Protein AF-A0A661CDM0-F1 (afdb_monomer_lite)

pLDDT: mean 87.14, std 11.47, range [46.06, 96.88]

Sequence (67 aa):
MLGMVGGEDRMDGTVISDAVNLASRIEGMTKMYGAALLISEETYANLSNVSQYAIRTIDRVIVTGKS

Secondary structure (DSSP, 8-state):
-EEEEEETTEEEEEE-SHHHHHHHHHHHHHHHHT-S----HHHHHT-S-GGGS----------TT--

Structure (mmCIF, N/CA/C/O backbone):
data_AF-A0A661CDM0-F1
#
_entry.id   AF-A0A661CDM0-F1
#
loop_
_atom_site.group_PDB
_atom_site.id
_atom_site.type_symbol
_atom_site.label_atom_id
_atom_site.label_alt_id
_atom_site.label_comp_id
_atom_site.label_asym_id
_atom_site.label_entity_id
_atom_site.label_seq_id
_atom_site.pdbx_PDB_ins_code
_atom_site.Cartn_x
_atom_site.Cartn_y
_atom_site.Cartn_z
_atom_site.occupancy
_atom_site.B_iso_or_equiv
_atom_site.auth_seq_id
_atom_site.auth_comp_id
_atom_site.auth_asym_id
_atom_site.auth_atom_id
_atom_site.pdbx_PDB_model_num
ATOM 1 N N . MET A 1 1 ? 10.001 9.805 -11.252 1.00 67.44 1 MET A N 1
ATOM 2 C CA . MET A 1 1 ? 9.995 10.509 -12.548 1.00 67.44 1 MET A CA 1
ATOM 3 C C . MET A 1 1 ? 8.993 9.803 -13.449 1.00 67.44 1 MET A C 1
ATOM 5 O O . MET A 1 1 ? 9.021 8.580 -13.508 1.00 67.44 1 MET A O 1
ATOM 9 N N . LEU A 1 2 ? 8.068 10.541 -14.066 1.00 73.06 2 LEU A N 1
ATOM 10 C CA . LEU A 1 2 ? 7.238 10.011 -15.153 1.00 73.06 2 LEU A CA 1
ATOM 11 C C . LEU A 1 2 ? 8.074 10.088 -16.435 1.00 73.06 2 LEU A C 1
ATOM 13 O O . LEU A 1 2 ? 8.682 11.126 -16.688 1.00 73.06 2 LEU A O 1
ATOM 17 N N . GLY A 1 3 ? 8.147 9.008 -17.202 1.00 74.56 3 GLY A N 1
ATOM 18 C CA . GLY A 1 3 ? 8.954 8.939 -18.416 1.00 74.56 3 GLY A CA 1
ATOM 19 C C . GLY A 1 3 ? 8.373 7.953 -19.420 1.00 74.56 3 GLY A C 1
ATOM 20 O O . GLY A 1 3 ? 7.506 7.152 -19.083 1.00 74.56 3 GLY A O 1
ATOM 21 N N . MET A 1 4 ? 8.840 8.017 -20.663 1.00 74.88 4 MET A N 1
ATOM 22 C CA . MET A 1 4 ? 8.532 6.989 -21.655 1.00 74.88 4 MET A CA 1
ATOM 23 C C . MET A 1 4 ? 9.631 5.932 -21.642 1.00 74.88 4 MET A C 1
ATOM 25 O O . MET A 1 4 ? 10.814 6.269 -21.615 1.00 74.88 4 MET A O 1
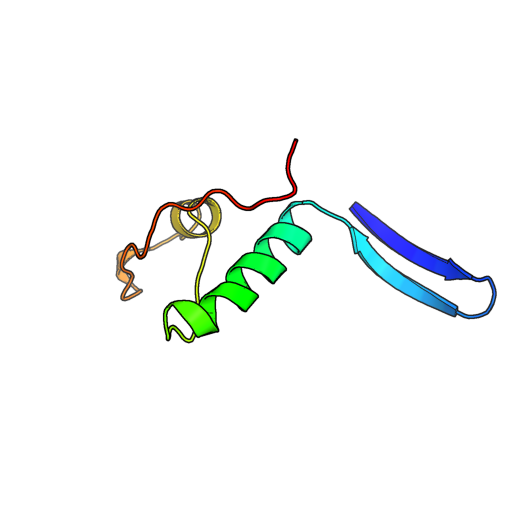ATOM 29 N N . VAL A 1 5 ? 9.240 4.660 -21.627 1.00 74.44 5 VAL A N 1
ATOM 30 C CA . VAL A 1 5 ? 10.149 3.513 -21.696 1.00 74.44 5 VAL A CA 1
ATOM 31 C C . VAL A 1 5 ? 9.730 2.646 -22.873 1.00 74.44 5 VAL A C 1
ATOM 33 O O . VAL A 1 5 ? 8.566 2.267 -22.982 1.00 74.44 5 VAL A O 1
ATOM 36 N N . GLY A 1 6 ? 10.677 2.348 -23.763 1.00 75.88 6 GLY A N 1
ATOM 37 C CA . GLY A 1 6 ? 10.395 1.600 -24.982 1.00 75.88 6 GLY A CA 1
ATOM 38 C C . GLY A 1 6 ? 11.431 1.795 -26.090 1.00 75.88 6 GLY A C 1
ATOM 39 O O . GLY A 1 6 ? 12.302 2.655 -25.980 1.00 75.88 6 GLY A O 1
ATOM 40 N N . GLY A 1 7 ? 11.347 0.97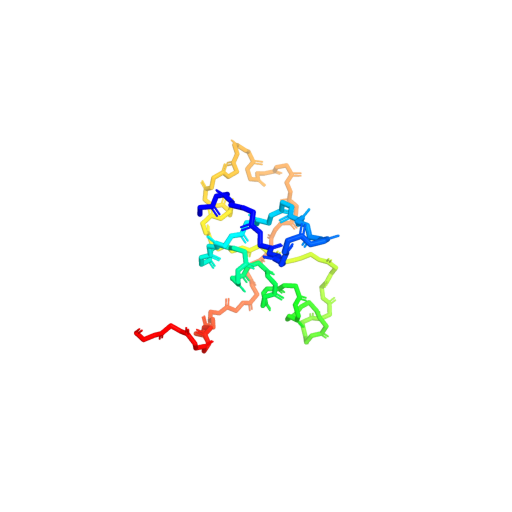0 -27.137 1.00 73.56 7 GLY A N 1
ATOM 41 C CA . GLY A 1 7 ? 12.101 1.136 -28.390 1.00 73.56 7 GLY A CA 1
ATOM 42 C C . GLY A 1 7 ? 11.287 1.908 -29.436 1.00 73.56 7 GLY A C 1
ATOM 43 O O . GLY A 1 7 ? 10.109 2.171 -29.203 1.00 73.56 7 GLY A O 1
ATOM 44 N N . GLU A 1 8 ? 11.889 2.244 -30.586 1.00 72.44 8 GLU A N 1
ATOM 45 C CA . GLU A 1 8 ? 11.273 3.101 -31.627 1.00 72.44 8 GLU A CA 1
ATOM 46 C C . GLU A 1 8 ? 9.848 2.675 -32.036 1.00 72.44 8 GLU A C 1
ATOM 48 O O . GLU A 1 8 ? 8.999 3.538 -32.242 1.00 72.44 8 GLU A O 1
ATOM 53 N N . ASP A 1 9 ? 9.550 1.371 -32.050 1.00 74.69 9 ASP A N 1
ATOM 54 C CA . ASP A 1 9 ? 8.239 0.836 -32.453 1.00 74.69 9 ASP A CA 1
ATOM 55 C C . ASP A 1 9 ? 7.233 0.640 -31.301 1.00 74.69 9 ASP A C 1
ATOM 57 O O . ASP A 1 9 ? 6.086 0.249 -31.533 1.00 74.69 9 ASP A O 1
ATOM 61 N N . ARG A 1 10 ? 7.628 0.875 -30.041 1.00 70.69 10 ARG A N 1
ATOM 62 C CA . ARG A 1 10 ? 6.729 0.727 -28.886 1.00 70.69 10 ARG A CA 1
ATOM 63 C C . ARG A 1 10 ? 7.206 1.555 -27.700 1.00 70.69 10 ARG A C 1
ATOM 65 O O . ARG A 1 10 ? 8.077 1.114 -26.957 1.00 70.69 10 ARG A O 1
ATOM 72 N N . MET A 1 11 ? 6.596 2.723 -27.512 1.00 70.94 11 MET A N 1
ATOM 73 C CA . MET A 1 11 ? 6.811 3.600 -26.360 1.00 70.94 11 MET A CA 1
ATOM 74 C C . MET A 1 11 ? 5.630 3.514 -25.395 1.00 70.94 11 MET A C 1
ATOM 76 O O . MET A 1 11 ? 4.510 3.849 -25.772 1.00 70.94 11 MET A O 1
ATOM 80 N N . ASP A 1 12 ? 5.893 3.112 -24.150 1.00 79.25 12 ASP A N 1
ATOM 81 C CA . ASP A 1 12 ? 4.900 3.090 -23.076 1.00 79.25 12 ASP A CA 1
ATOM 82 C C . ASP A 1 12 ? 5.237 4.156 -22.021 1.00 79.25 12 ASP A C 1
ATOM 84 O O . ASP A 1 12 ? 6.388 4.333 -21.609 1.00 79.25 12 ASP A O 1
ATOM 88 N N . GLY A 1 13 ? 4.220 4.889 -21.565 1.00 80.19 13 GLY A N 1
ATOM 89 C CA . GLY A 1 13 ? 4.357 5.810 -20.439 1.00 80.19 13 GLY A CA 1
ATOM 90 C C . GLY A 1 13 ? 4.475 5.030 -19.132 1.00 80.19 13 GLY A C 1
ATOM 91 O O . GLY A 1 13 ? 3.586 4.255 -18.789 1.00 80.19 13 GLY A O 1
ATOM 92 N N . THR A 1 14 ? 5.552 5.240 -18.382 1.00 82.56 14 THR A N 1
ATOM 93 C CA . THR A 1 14 ? 5.787 4.568 -17.103 1.00 82.56 14 THR A CA 1
ATOM 94 C C . THR A 1 14 ? 6.296 5.531 -16.039 1.00 82.56 14 THR A C 1
ATOM 96 O O . THR A 1 14 ? 6.842 6.601 -16.317 1.00 82.56 14 THR A O 1
ATOM 99 N N . VAL A 1 15 ? 6.111 5.153 -14.779 1.00 82.06 15 VAL A N 1
ATOM 100 C CA . VAL A 1 15 ? 6.647 5.883 -13.634 1.00 82.06 15 VAL A CA 1
ATOM 101 C C . VAL A 1 15 ? 7.793 5.074 -13.056 1.00 82.06 15 VAL A C 1
ATOM 103 O O . VAL A 1 15 ? 7.594 3.986 -12.527 1.00 82.06 15 VAL A O 1
ATOM 106 N N . ILE A 1 16 ? 8.995 5.644 -13.108 1.00 82.75 16 ILE A N 1
ATOM 107 C CA . ILE A 1 16 ? 10.170 5.088 -12.441 1.00 82.75 16 ILE A CA 1
ATOM 108 C C . ILE A 1 16 ? 10.406 5.913 -11.180 1.00 82.75 16 ILE A C 1
ATOM 110 O O . ILE A 1 16 ? 10.781 7.092 -11.236 1.00 82.75 16 ILE A O 1
ATOM 114 N N . SER A 1 17 ? 10.121 5.319 -10.024 1.00 84.75 17 SER A N 1
ATOM 115 C CA . SER A 1 17 ? 10.431 5.910 -8.726 1.00 84.75 17 SER A CA 1
ATOM 116 C C . SER A 1 17 ? 10.544 4.853 -7.634 1.00 84.75 17 SER A C 1
ATOM 118 O O . SER A 1 17 ? 9.918 3.793 -7.685 1.00 84.75 17 SER A O 1
ATOM 120 N N . ASP A 1 18 ? 11.288 5.202 -6.590 1.00 86.50 18 ASP A N 1
ATOM 121 C CA . ASP A 1 18 ? 11.343 4.434 -5.350 1.00 86.50 18 ASP A CA 1
ATOM 122 C C . ASP A 1 18 ? 9.962 4.200 -4.737 1.00 86.50 18 ASP A C 1
ATOM 124 O O . ASP A 1 18 ? 9.738 3.152 -4.139 1.00 86.50 18 ASP A O 1
ATOM 128 N N . ALA A 1 19 ? 9.037 5.151 -4.893 1.00 88.44 19 ALA A N 1
ATOM 129 C CA . ALA A 1 19 ? 7.675 5.027 -4.386 1.00 88.44 19 ALA A CA 1
ATOM 130 C C . ALA A 1 19 ? 6.901 3.907 -5.101 1.00 88.44 19 ALA A C 1
ATOM 132 O O . ALA A 1 19 ? 6.216 3.132 -4.439 1.00 88.44 19 ALA A O 1
ATOM 133 N N . VAL A 1 20 ? 7.056 3.763 -6.425 1.00 89.19 20 VAL A N 1
ATOM 134 C CA . VAL A 1 20 ? 6.438 2.662 -7.190 1.00 89.19 20 VAL A CA 1
ATOM 135 C C . VAL A 1 20 ? 7.037 1.317 -6.776 1.00 89.19 20 VAL A C 1
ATOM 137 O O . VAL A 1 20 ? 6.303 0.365 -6.513 1.00 89.19 20 VAL A O 1
ATOM 140 N N . ASN A 1 21 ? 8.364 1.254 -6.633 1.00 88.69 21 ASN A N 1
ATOM 141 C CA . ASN A 1 21 ? 9.049 0.047 -6.166 1.00 88.69 21 ASN A CA 1
ATOM 142 C C . ASN A 1 21 ? 8.621 -0.343 -4.743 1.00 88.69 21 ASN A C 1
ATOM 144 O O . ASN A 1 21 ? 8.400 -1.520 -4.462 1.00 88.69 21 ASN A O 1
ATOM 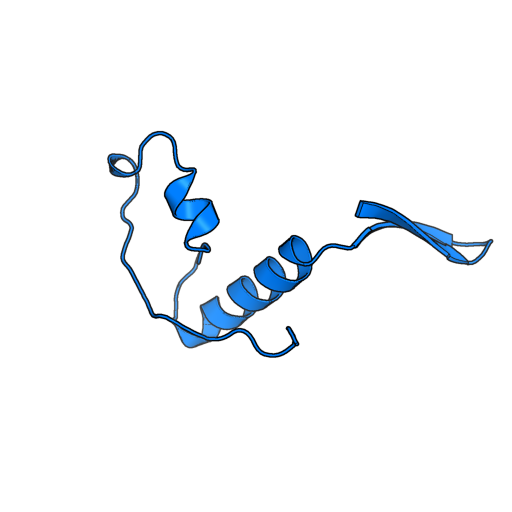148 N N . LEU A 1 22 ? 8.488 0.633 -3.842 1.00 91.38 22 LEU A N 1
ATOM 149 C CA . LEU A 1 22 ? 8.011 0.416 -2.480 1.00 91.38 22 LEU A CA 1
ATOM 150 C C . LEU A 1 22 ? 6.562 -0.084 -2.474 1.00 91.38 22 LEU A C 1
ATOM 152 O O . LEU A 1 22 ? 6.269 -1.067 -1.798 1.00 91.38 22 LEU A O 1
ATOM 156 N N . ALA A 1 23 ? 5.678 0.540 -3.255 1.00 92.69 23 ALA A N 1
ATOM 157 C CA . ALA A 1 23 ? 4.278 0.144 -3.359 1.00 92.69 23 ALA A CA 1
ATOM 158 C C . ALA A 1 23 ? 4.121 -1.304 -3.852 1.00 92.69 23 ALA A C 1
ATOM 160 O O . ALA A 1 23 ? 3.392 -2.074 -3.232 1.00 92.69 23 ALA A O 1
ATOM 161 N N . SER A 1 24 ? 4.861 -1.711 -4.892 1.00 92.81 24 SER A N 1
ATOM 162 C CA . SER A 1 24 ? 4.843 -3.098 -5.390 1.00 92.81 24 SER A CA 1
ATOM 163 C C . SER A 1 24 ? 5.272 -4.109 -4.322 1.00 92.81 24 SER A C 1
ATOM 165 O O . SER A 1 24 ? 4.715 -5.198 -4.220 1.00 92.81 24 SER A O 1
ATOM 167 N N . ARG A 1 25 ? 6.238 -3.750 -3.475 1.00 92.12 25 ARG A N 1
ATOM 168 C CA . ARG A 1 25 ? 6.708 -4.638 -2.405 1.00 92.12 25 ARG A CA 1
ATOM 169 C C . ARG A 1 25 ? 5.724 -4.715 -1.244 1.00 92.12 25 ARG A C 1
ATOM 171 O O . ARG A 1 25 ? 5.540 -5.791 -0.683 1.00 92.12 25 ARG A O 1
ATOM 178 N N . ILE A 1 26 ? 5.081 -3.599 -0.901 1.00 94.44 26 ILE A N 1
ATOM 179 C CA . ILE A 1 26 ? 3.989 -3.564 0.080 1.00 94.44 26 ILE A CA 1
ATOM 180 C C . ILE A 1 26 ? 2.824 -4.438 -0.391 1.00 94.44 26 ILE A C 1
ATOM 182 O O . ILE A 1 26 ? 2.316 -5.234 0.396 1.00 94.44 26 ILE A O 1
ATOM 186 N N . GLU A 1 27 ? 2.456 -4.348 -1.671 1.00 95.44 27 GLU A N 1
ATOM 187 C CA . GLU A 1 27 ? 1.443 -5.211 -2.280 1.00 95.44 27 GLU A CA 1
ATOM 188 C C . GLU A 1 27 ? 1.833 -6.686 -2.154 1.00 95.44 27 GLU A C 1
ATOM 190 O O . GLU A 1 27 ? 1.055 -7.458 -1.608 1.00 95.44 27 GLU A O 1
ATOM 195 N N . GLY A 1 28 ? 3.065 -7.077 -2.487 1.00 94.56 28 GLY A N 1
ATOM 196 C CA . GLY A 1 28 ? 3.499 -8.471 -2.329 1.00 94.56 28 GLY A CA 1
ATOM 197 C C . GLY A 1 28 ? 3.425 -9.005 -0.886 1.00 94.56 28 GLY A C 1
ATOM 198 O O . GLY A 1 28 ? 3.177 -10.195 -0.670 1.00 94.56 28 GLY A O 1
ATOM 199 N N . MET A 1 29 ? 3.591 -8.142 0.124 1.00 94.94 29 MET A N 1
ATOM 200 C CA . MET A 1 29 ? 3.492 -8.522 1.541 1.00 94.94 29 MET A CA 1
ATOM 201 C C . MET A 1 29 ? 2.052 -8.753 2.021 1.00 94.94 29 MET A C 1
ATOM 203 O O . MET A 1 29 ? 1.858 -9.398 3.053 1.00 94.94 29 MET A O 1
ATOM 207 N N . THR A 1 30 ? 1.039 -8.296 1.280 1.00 96.69 30 THR A N 1
ATOM 208 C CA . THR A 1 30 ? -0.382 -8.530 1.605 1.00 96.69 30 THR A CA 1
ATOM 209 C C . THR A 1 30 ? -0.673 -10.015 1.816 1.00 96.69 30 THR A C 1
ATOM 211 O O . THR A 1 30 ? -1.294 -10.396 2.809 1.00 96.69 30 THR A O 1
ATOM 214 N N . LYS A 1 31 ? -0.117 -10.869 0.948 1.00 95.38 31 LYS A N 1
ATOM 215 C CA . LYS A 1 31 ? -0.237 -12.328 1.018 1.00 95.38 31 LYS A CA 1
ATOM 216 C C . LYS A 1 31 ? 0.383 -12.911 2.287 1.00 95.38 31 LYS A C 1
ATOM 218 O O . LYS A 1 31 ? -0.188 -13.826 2.869 1.00 95.38 31 LYS A O 1
ATOM 223 N N . MET A 1 32 ? 1.535 -12.392 2.711 1.00 94.94 32 MET A N 1
ATOM 224 C CA . MET A 1 32 ? 2.222 -12.845 3.925 1.00 94.94 32 MET A CA 1
ATOM 225 C C . MET A 1 32 ? 1.414 -12.500 5.178 1.00 94.94 32 MET A C 1
ATOM 227 O O . MET A 1 32 ? 1.260 -13.338 6.061 1.00 94.94 32 MET A O 1
ATOM 231 N N . TYR A 1 33 ? 0.876 -11.283 5.239 1.00 95.31 33 TYR A N 1
ATOM 232 C CA . TYR A 1 33 ? 0.122 -10.805 6.398 1.00 95.31 33 TYR A CA 1
ATOM 233 C C . TYR A 1 33 ? -1.372 -11.151 6.359 1.00 95.31 33 TYR A C 1
ATOM 235 O O . TYR A 1 33 ? -2.091 -10.837 7.309 1.00 95.31 33 TYR A O 1
ATOM 243 N N . GLY A 1 34 ? -1.855 -11.771 5.277 1.00 95.69 34 GLY A N 1
ATOM 244 C CA . GLY A 1 34 ? -3.272 -12.081 5.080 1.00 95.69 34 GLY A CA 1
ATOM 245 C C . GLY A 1 34 ? -4.167 -10.836 5.055 1.00 95.69 34 GLY A C 1
ATOM 246 O O . GLY A 1 34 ? -5.323 -10.903 5.467 1.00 95.69 34 GLY A O 1
ATOM 247 N N . ALA A 1 35 ? -3.634 -9.690 4.628 1.00 95.56 35 ALA A N 1
ATOM 248 C CA . ALA A 1 35 ? -4.349 -8.417 4.587 1.00 95.56 35 ALA A CA 1
ATOM 249 C C . ALA A 1 35 ? -4.739 -8.073 3.147 1.00 95.56 35 ALA A C 1
ATOM 251 O O . ALA A 1 35 ? -3.945 -8.280 2.243 1.00 95.56 35 ALA A O 1
ATOM 252 N N . ALA A 1 36 ? -5.925 -7.506 2.921 1.00 95.44 36 ALA A N 1
ATOM 253 C CA . ALA A 1 36 ? -6.341 -7.082 1.577 1.00 95.44 36 ALA A CA 1
ATOM 254 C C . ALA A 1 36 ? -5.672 -5.772 1.120 1.00 95.44 36 ALA A C 1
ATOM 256 O O . ALA A 1 36 ? -5.575 -5.505 -0.074 1.00 95.44 36 ALA A O 1
ATOM 257 N N . LEU A 1 37 ? -5.232 -4.945 2.071 1.00 96.31 37 LEU A N 1
ATOM 258 C CA . LEU A 1 37 ? -4.584 -3.666 1.817 1.00 96.31 37 LEU A CA 1
ATOM 259 C C . LEU A 1 37 ? -3.534 -3.411 2.892 1.00 96.31 37 LEU A C 1
ATOM 261 O O . LEU A 1 37 ? -3.801 -3.558 4.085 1.00 96.31 37 LEU A O 1
ATOM 265 N N . LEU A 1 38 ? -2.356 -2.992 2.451 1.00 96.88 38 LEU A N 1
ATOM 266 C CA . LEU A 1 38 ? -1.289 -2.482 3.296 1.00 96.88 38 LEU A CA 1
ATOM 267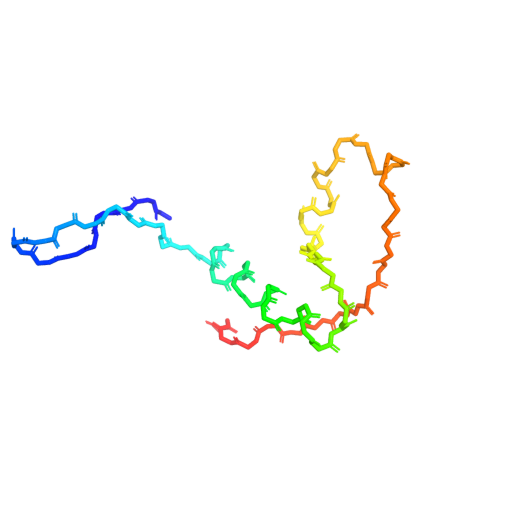 C C . LEU A 1 38 ? -0.875 -1.112 2.763 1.00 96.88 38 LEU A C 1
ATOM 269 O O . LEU A 1 38 ? -0.906 -0.870 1.557 1.00 96.88 38 LEU A O 1
ATOM 273 N N . ILE A 1 39 ? -0.487 -0.223 3.668 1.00 96.25 39 ILE A N 1
ATOM 274 C CA . ILE A 1 39 ? -0.001 1.120 3.347 1.00 96.25 39 ILE A CA 1
ATOM 275 C C . ILE A 1 39 ? 1.327 1.358 4.064 1.00 96.25 39 ILE A C 1
ATOM 277 O O . ILE A 1 39 ? 1.599 0.731 5.090 1.00 96.25 39 ILE A O 1
ATOM 281 N N . SER A 1 40 ? 2.161 2.248 3.528 1.00 95.56 40 SER A N 1
ATOM 282 C CA . SER A 1 40 ? 3.378 2.672 4.221 1.00 95.56 40 SER A CA 1
ATOM 283 C C . SER A 1 40 ? 3.046 3.616 5.380 1.00 95.56 40 SER A C 1
ATOM 285 O O . SER A 1 40 ? 1.971 4.219 5.429 1.00 95.56 40 SER A O 1
ATOM 287 N N . GLU A 1 41 ? 4.003 3.791 6.292 1.00 94.88 41 GLU A N 1
ATOM 288 C CA . GLU A 1 41 ? 3.923 4.806 7.350 1.00 94.88 41 GLU A CA 1
ATOM 289 C C . GLU A 1 41 ? 3.729 6.218 6.772 1.00 94.88 41 GLU A C 1
ATOM 291 O O . GLU A 1 41 ? 2.921 6.989 7.279 1.00 94.88 41 GLU A O 1
ATOM 296 N N . GLU A 1 42 ? 4.403 6.535 5.664 1.00 94.75 42 GLU A N 1
ATOM 297 C CA . GLU A 1 42 ? 4.260 7.820 4.974 1.00 94.75 42 GLU A CA 1
ATOM 298 C C . GLU A 1 42 ? 2.836 8.030 4.439 1.00 94.75 42 GLU A C 1
ATOM 300 O O . GLU A 1 42 ? 2.269 9.112 4.586 1.00 94.75 42 GLU A O 1
ATOM 305 N N . THR A 1 43 ? 2.215 7.001 3.854 1.00 95.88 43 THR A N 1
ATOM 306 C CA . THR A 1 43 ? 0.812 7.082 3.424 1.00 95.88 43 THR A CA 1
ATOM 307 C C . THR A 1 43 ? -0.119 7.269 4.620 1.00 95.88 43 THR A C 1
ATOM 309 O O . THR A 1 43 ? -1.025 8.093 4.549 1.00 95.88 43 THR A O 1
ATOM 312 N N . TYR A 1 44 ? 0.122 6.555 5.723 1.00 96.44 44 TYR A N 1
ATOM 313 C CA . TYR A 1 44 ? -0.651 6.700 6.957 1.00 96.44 44 TYR A CA 1
ATOM 314 C C . TYR A 1 44 ? -0.564 8.121 7.537 1.00 96.44 44 TYR A C 1
ATOM 316 O O . TYR A 1 44 ? -1.589 8.707 7.879 1.00 96.44 44 TYR A O 1
ATOM 324 N N . ALA A 1 45 ? 0.638 8.702 7.589 1.00 96.00 45 ALA A N 1
ATOM 325 C CA . ALA A 1 45 ? 0.873 10.049 8.108 1.00 96.00 45 ALA A CA 1
ATOM 326 C C . ALA A 1 45 ? 0.192 11.154 7.278 1.00 96.00 45 ALA A C 1
ATOM 328 O O . ALA A 1 45 ? -0.124 12.214 7.812 1.00 96.00 45 ALA A O 1
ATOM 329 N N . ASN A 1 46 ? -0.061 10.902 5.991 1.00 96.81 46 ASN A N 1
ATOM 330 C CA . ASN A 1 46 ? -0.716 11.844 5.082 1.00 96.81 46 ASN A CA 1
ATOM 331 C C . ASN A 1 46 ? -2.251 11.698 5.026 1.00 96.81 46 ASN A C 1
ATOM 333 O O . ASN A 1 46 ? -2.910 12.405 4.260 1.00 96.81 46 ASN A O 1
ATOM 337 N N . LEU A 1 47 ? -2.850 10.802 5.819 1.00 96.25 47 LEU A N 1
ATOM 338 C CA . LEU A 1 47 ? -4.306 10.679 5.894 1.00 96.25 47 LEU A CA 1
ATOM 339 C C . LEU A 1 47 ? -4.914 11.895 6.601 1.00 96.25 47 LEU A C 1
ATOM 341 O O . LEU A 1 47 ? -4.615 12.171 7.759 1.00 96.25 47 LEU A O 1
ATOM 345 N N . SER A 1 48 ? -5.849 12.582 5.940 1.00 95.75 48 SER A N 1
ATOM 346 C CA . SER A 1 48 ? -6.496 13.773 6.512 1.00 95.75 48 SER A CA 1
ATOM 347 C C . SER A 1 48 ? -7.354 13.468 7.743 1.00 95.75 48 SER A C 1
ATOM 349 O O . SER A 1 48 ? -7.512 14.320 8.612 1.00 95.75 48 SER A O 1
ATOM 351 N N . ASN A 1 49 ? -7.932 12.265 7.826 1.00 94.31 49 ASN A N 1
ATOM 352 C CA . ASN A 1 49 ? -8.710 11.838 8.983 1.00 94.31 49 ASN A CA 1
ATOM 353 C C . ASN A 1 49 ? -8.554 10.333 9.228 1.00 94.31 49 ASN A C 1
ATOM 355 O O . ASN A 1 49 ? -9.306 9.515 8.705 1.00 94.31 49 ASN A O 1
ATOM 359 N N . VAL A 1 50 ? -7.575 9.985 10.061 1.00 93.44 50 VAL A N 1
ATOM 360 C CA . VAL A 1 50 ? -7.257 8.598 10.431 1.00 93.44 50 VAL A CA 1
ATOM 361 C C . VAL A 1 50 ? -8.442 7.891 11.101 1.00 93.44 50 VAL A C 1
ATOM 363 O O . VAL A 1 50 ? -8.660 6.710 10.855 1.00 93.44 50 VAL A O 1
ATOM 366 N N . SER A 1 51 ? -9.247 8.607 11.895 1.00 94.44 51 SER A N 1
ATOM 367 C CA . SER A 1 51 ? -10.366 8.017 12.651 1.00 94.44 51 SER A CA 1
ATOM 368 C C . SER A 1 51 ? -11.497 7.455 11.780 1.00 94.44 51 SER A C 1
ATOM 370 O O . SER A 1 51 ? -12.307 6.672 12.268 1.00 94.44 51 SER A O 1
ATOM 372 N N . GLN A 1 52 ? -11.545 7.811 10.490 1.00 96.62 52 GLN A N 1
ATOM 373 C CA . GLN A 1 52 ? -12.522 7.257 9.545 1.00 96.62 52 GLN A CA 1
ATOM 374 C C . GLN A 1 52 ? -12.191 5.825 9.108 1.00 96.62 52 GLN A C 1
ATOM 376 O O . GLN A 1 52 ? -13.016 5.170 8.474 1.00 96.62 52 GLN A O 1
ATOM 381 N N . TYR A 1 53 ? -10.996 5.334 9.435 1.00 94.69 53 TYR A N 1
ATOM 382 C CA . TYR A 1 53 ? -10.493 4.053 8.971 1.00 94.69 53 TYR A CA 1
ATOM 383 C C . TYR A 1 53 ? -10.151 3.144 10.153 1.00 94.69 53 TYR A C 1
ATOM 385 O O . TYR A 1 53 ? -9.541 3.563 11.136 1.00 94.69 53 TYR A O 1
ATOM 393 N N . ALA A 1 54 ? -10.491 1.862 10.033 1.00 94.62 54 ALA A N 1
ATOM 394 C CA . ALA A 1 54 ? -10.045 0.837 10.970 1.00 94.62 54 ALA A CA 1
ATOM 395 C C . ALA A 1 54 ? -8.610 0.415 10.620 1.00 94.62 54 ALA A C 1
ATOM 397 O O . ALA A 1 54 ? -8.393 -0.507 9.834 1.00 94.62 54 ALA A O 1
ATOM 398 N N . ILE A 1 55 ? -7.628 1.127 11.172 1.00 95.50 55 ILE A N 1
ATOM 399 C CA . ILE A 1 55 ? -6.205 0.908 10.891 1.00 95.50 55 ILE A CA 1
ATOM 400 C C . ILE A 1 55 ? -5.536 0.226 12.084 1.00 95.50 55 ILE A C 1
ATOM 402 O O . ILE A 1 55 ? -5.792 0.566 13.238 1.00 95.50 55 ILE A O 1
ATOM 406 N N . ARG A 1 56 ? -4.641 -0.725 11.800 1.00 95.12 56 ARG A N 1
ATOM 407 C CA . ARG A 1 56 ? -3.736 -1.313 12.792 1.00 95.12 56 ARG A CA 1
ATOM 408 C C . ARG A 1 56 ? -2.314 -1.352 12.251 1.00 95.12 56 ARG A C 1
ATOM 410 O O . ARG A 1 56 ? -2.110 -1.650 11.075 1.00 95.12 56 ARG A O 1
ATOM 417 N N . THR A 1 57 ? -1.338 -1.134 13.121 1.00 95.44 57 THR A N 1
ATOM 418 C CA . THR A 1 57 ? 0.067 -1.402 12.802 1.00 95.44 57 THR A CA 1
ATOM 419 C C . THR A 1 57 ? 0.278 -2.911 12.673 1.00 95.44 57 THR A C 1
ATOM 421 O O . THR A 1 57 ? -0.222 -3.680 13.497 1.00 95.44 57 THR A O 1
ATOM 424 N N . ILE A 1 58 ? 0.983 -3.335 11.621 1.00 94.62 58 ILE A N 1
ATOM 425 C CA . ILE A 1 58 ? 1.238 -4.753 11.329 1.00 94.62 58 ILE A CA 1
ATOM 426 C C . ILE A 1 58 ? 2.649 -5.147 11.754 1.00 94.62 58 ILE A C 1
ATOM 428 O O . ILE A 1 58 ? 2.801 -6.045 12.574 1.00 94.62 58 ILE A O 1
ATOM 432 N N . ASP A 1 59 ? 3.658 -4.475 11.201 1.00 94.31 59 ASP A N 1
ATOM 433 C CA . ASP A 1 59 ? 5.067 -4.788 11.432 1.00 94.31 59 ASP A CA 1
ATOM 434 C C . ASP A 1 59 ? 5.962 -3.603 11.021 1.00 94.31 59 ASP A C 1
ATOM 436 O O . ASP A 1 59 ? 5.510 -2.671 10.348 1.00 94.31 59 ASP A O 1
ATOM 440 N N . ARG A 1 60 ? 7.242 -3.655 11.395 1.00 93.50 60 ARG A N 1
ATOM 441 C CA . ARG A 1 60 ? 8.308 -2.770 10.928 1.00 93.50 60 ARG A CA 1
ATOM 442 C C . ARG A 1 60 ? 9.356 -3.596 10.191 1.00 93.50 60 ARG A C 1
ATOM 444 O O . ARG A 1 60 ? 10.184 -4.264 10.802 1.00 93.50 60 ARG A O 1
ATOM 451 N N . VAL A 1 61 ? 9.362 -3.484 8.868 1.00 90.00 61 VAL A N 1
ATOM 452 C CA . VAL A 1 61 ? 10.241 -4.271 7.997 1.00 90.00 61 VAL A CA 1
ATOM 453 C C . VAL A 1 61 ? 11.217 -3.391 7.227 1.00 90.00 61 VAL A C 1
ATOM 455 O O . VAL A 1 61 ? 10.904 -2.257 6.863 1.00 90.00 61 VAL A O 1
ATOM 458 N N . ILE A 1 62 ? 12.402 -3.930 6.945 1.00 86.06 62 ILE A N 1
ATOM 459 C CA . ILE A 1 62 ? 13.351 -3.319 6.014 1.00 86.06 62 ILE A CA 1
ATOM 460 C C . ILE A 1 62 ? 13.092 -3.912 4.638 1.00 86.06 62 ILE A C 1
ATOM 462 O O . ILE A 1 62 ? 13.232 -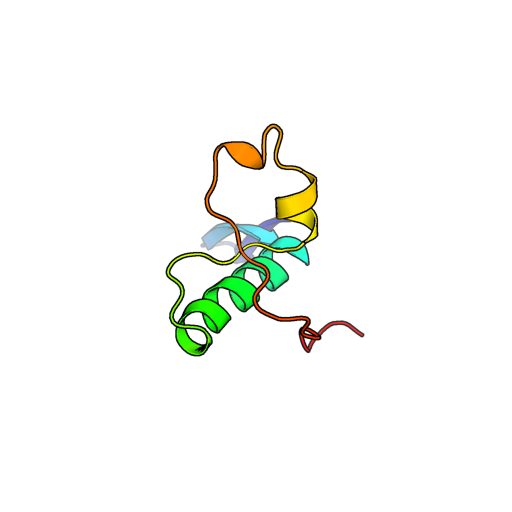5.113 4.413 1.00 86.06 62 ILE A O 1
ATOM 466 N N . VAL A 1 63 ? 12.722 -3.049 3.703 1.00 77.56 63 VAL A N 1
ATOM 467 C CA . VAL A 1 63 ? 12.495 -3.444 2.322 1.00 77.56 63 VAL A CA 1
ATOM 468 C C . VAL A 1 63 ? 13.854 -3.560 1.623 1.00 77.56 63 VAL A C 1
ATOM 470 O O . VAL A 1 63 ? 14.546 -2.565 1.421 1.00 77.56 63 VAL A O 1
ATOM 473 N N . THR A 1 64 ? 14.265 -4.783 1.284 1.00 70.81 64 THR A N 1
ATOM 474 C CA . THR A 1 64 ? 15.556 -5.064 0.628 1.00 70.81 64 THR A CA 1
ATOM 475 C C . THR A 1 64 ? 15.633 -4.422 -0.759 1.00 70.81 64 THR A C 1
ATOM 477 O O . THR A 1 64 ? 14.651 -4.420 -1.489 1.00 70.81 64 THR A O 1
ATOM 480 N N . GLY A 1 65 ? 16.792 -3.901 -1.169 1.00 64.31 65 GLY A N 1
ATOM 481 C CA . GLY A 1 65 ? 16.961 -3.234 -2.473 1.00 64.31 65 GLY A CA 1
ATOM 482 C C . GLY A 1 65 ? 17.013 -1.705 -2.420 1.00 64.31 65 GLY A C 1
ATOM 483 O O . GLY A 1 65 ? 16.990 -1.071 -3.469 1.00 64.31 65 GLY A O 1
ATOM 484 N N . LYS A 1 66 ? 17.122 -1.124 -1.221 1.00 51.12 66 LYS A N 1
ATOM 485 C CA . LYS A 1 66 ? 17.717 0.201 -1.027 1.00 51.12 66 LYS A CA 1
ATOM 486 C C . LYS A 1 66 ? 19.079 0.045 -0.345 1.00 51.12 66 LYS A C 1
ATOM 488 O O . LYS A 1 66 ? 19.160 -0.484 0.763 1.00 51.12 66 LYS A O 1
ATOM 493 N N . SER A 1 67 ? 20.131 0.470 -1.033 1.00 46.06 67 SER A N 1
ATOM 494 C CA . SER A 1 67 ? 21.469 0.788 -0.519 1.00 46.06 67 SER A CA 1
ATOM 495 C C . SER A 1 67 ? 21.932 2.047 -1.229 1.00 46.06 67 SER A C 1
ATOM 497 O O . SER A 1 67 ? 21.604 2.162 -2.432 1.00 46.06 67 SER A O 1
#

Foldseek 3Di:
DWDWDDDPVDTDTDDDDPVVVVLVVQCVCCVVQVHPDDDDPVVCVPDPDNPVDPDDDDDDDDDPDDD

Radius of gyration: 15.68 Å; chains: 1; boun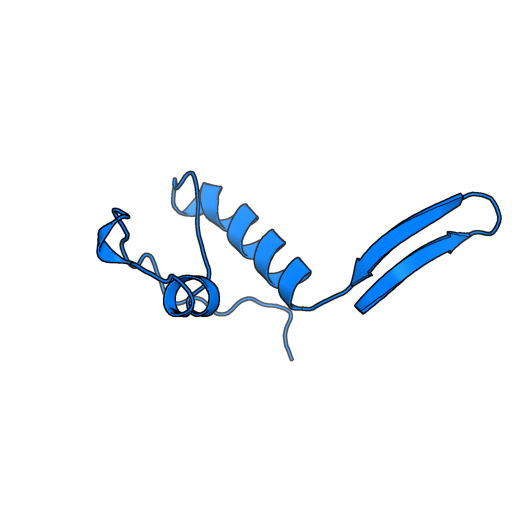ding box: 34×27×45 Å